Protein AF-A0A9E2J1T8-F1 (afdb_monomer_lite)

Foldseek 3Di:
DPPPPVVLVVLVVVLVVLVVLLVVLVVQLPDPPQDPVNNVVSVVCNVVSVVSNVVSVVVNVVVD

Secondary structure (DSSP, 8-state):
-----HHHHHHHHHHHHHHHHHHHHHHHHT-TT--HHHHHHHHHHHHHHHHHHHHHHHHHHHH-

Structure (mmCIF, N/CA/C/O backbone):
data_AF-A0A9E2J1T8-F1
#
_entry.id   AF-A0A9E2J1T8-F1
#
loop_
_atom_site.group_PDB
_atom_site.id
_atom_site.type_symbol
_atom_site.label_atom_id
_atom_site.label_alt_id
_atom_site.label_comp_id
_atom_site.label_asym_id
_atom_site.label_entity_id
_atom_site.label_seq_id
_atom_site.pdbx_PDB_ins_code
_atom_site.Cartn_x
_atom_site.Cartn_y
_atom_site.Cartn_z
_atom_site.occupancy
_atom_site.B_iso_or_equiv
_atom_site.auth_seq_id
_atom_site.auth_comp_id
_atom_site.auth_asym_id
_atom_site.auth_atom_id
_atom_site.pdbx_PDB_model_num
ATOM 1 N N . MET A 1 1 ? 11.207 5.032 -29.218 1.00 46.41 1 MET A N 1
ATOM 2 C CA . MET A 1 1 ? 10.310 3.939 -28.788 1.00 46.41 1 MET A CA 1
ATOM 3 C C . MET A 1 1 ? 10.570 3.705 -27.313 1.00 46.41 1 MET A C 1
ATOM 5 O O . MET A 1 1 ? 11.627 3.180 -26.999 1.00 46.41 1 MET A O 1
ATOM 9 N N . HIS A 1 2 ? 9.684 4.134 -26.415 1.00 49.81 2 HIS A N 1
ATOM 10 C CA . HIS A 1 2 ? 9.736 3.640 -25.039 1.00 49.81 2 HIS A CA 1
ATOM 11 C C . HIS A 1 2 ? 8.966 2.322 -25.025 1.00 49.81 2 HIS A C 1
ATOM 13 O O . HIS A 1 2 ? 7.740 2.321 -24.963 1.00 49.81 2 HIS A 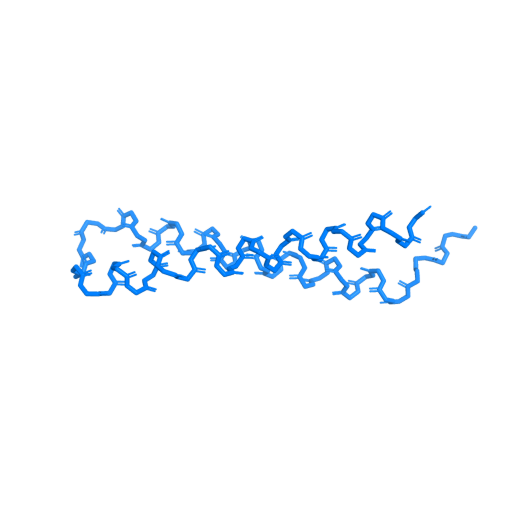O 1
ATOM 19 N N . TYR A 1 3 ? 9.686 1.208 -25.164 1.00 51.28 3 TYR A N 1
ATOM 20 C CA . TYR A 1 3 ? 9.187 -0.056 -24.643 1.00 51.28 3 TYR A CA 1
ATOM 21 C C . TYR A 1 3 ? 9.222 0.110 -23.127 1.00 51.28 3 TYR A C 1
ATOM 23 O O . TYR A 1 3 ? 10.251 -0.132 -22.509 1.00 51.28 3 TYR A O 1
ATOM 31 N N . VAL A 1 4 ? 8.136 0.624 -22.546 1.00 57.38 4 VAL A N 1
ATOM 32 C CA . VAL A 1 4 ? 7.878 0.363 -21.130 1.00 57.38 4 VAL A CA 1
ATOM 33 C C . VAL A 1 4 ? 7.830 -1.150 -21.047 1.00 57.38 4 VAL A C 1
ATOM 35 O O . VAL A 1 4 ? 7.009 -1.784 -21.717 1.00 57.38 4 VAL A O 1
ATOM 38 N N . THR A 1 5 ? 8.791 -1.734 -20.343 1.00 64.75 5 THR A N 1
ATOM 39 C CA . THR A 1 5 ? 8.885 -3.182 -20.211 1.00 64.75 5 THR A CA 1
ATOM 40 C C . THR A 1 5 ? 7.551 -3.636 -19.624 1.00 64.75 5 THR A C 1
ATOM 42 O O . THR A 1 5 ? 7.111 -3.056 -18.638 1.00 64.75 5 THR A O 1
ATOM 45 N N . GLU A 1 6 ? 6.870 -4.643 -20.182 1.00 64.19 6 GLU A N 1
ATOM 46 C CA . GLU A 1 6 ? 5.546 -5.092 -19.689 1.00 64.19 6 GLU A CA 1
ATOM 47 C C . GLU A 1 6 ? 5.546 -5.383 -18.170 1.00 64.19 6 GLU A C 1
ATOM 49 O O . GLU A 1 6 ? 4.523 -5.276 -17.497 1.00 64.19 6 GLU A O 1
ATOM 54 N N . LYS A 1 7 ? 6.733 -5.655 -17.611 1.00 73.44 7 LYS A N 1
ATOM 55 C CA . LYS A 1 7 ? 7.006 -5.764 -16.174 1.00 73.44 7 LYS A CA 1
ATOM 56 C C . LYS A 1 7 ? 6.793 -4.467 -15.383 1.00 73.44 7 LYS A C 1
ATOM 58 O O . LYS A 1 7 ? 6.274 -4.532 -14.275 1.00 73.44 7 LYS A O 1
ATOM 63 N N . GLU A 1 8 ? 7.178 -3.310 -15.910 1.00 78.38 8 GLU A N 1
ATOM 64 C CA . GLU A 1 8 ? 7.023 -2.009 -15.244 1.00 78.38 8 GLU A CA 1
ATOM 65 C C . GLU A 1 8 ? 5.549 -1.617 -15.160 1.00 78.38 8 GLU A C 1
ATOM 67 O O . GLU A 1 8 ? 5.077 -1.273 -14.081 1.00 78.38 8 GLU A O 1
ATOM 72 N N . ALA A 1 9 ? 4.787 -1.809 -16.241 1.00 84.12 9 ALA A N 1
ATOM 73 C CA . ALA A 1 9 ? 3.347 -1.549 -16.255 1.00 84.12 9 ALA A CA 1
ATOM 74 C C . ALA A 1 9 ? 2.574 -2.430 -15.250 1.00 84.12 9 ALA A C 1
ATOM 76 O O . ALA A 1 9 ? 1.587 -1.995 -14.650 1.00 84.12 9 ALA A O 1
ATOM 77 N N . ASP A 1 10 ? 3.009 -3.674 -15.033 1.00 87.12 10 ASP A N 1
ATOM 78 C CA . ASP A 1 10 ? 2.445 -4.553 -14.002 1.00 87.12 10 ASP A CA 1
ATOM 79 C C . ASP A 1 10 ? 2.806 -4.112 -12.576 1.00 87.12 10 ASP A C 1
ATOM 81 O O . ASP A 1 10 ? 1.957 -4.145 -11.675 1.00 87.12 10 ASP A O 1
ATOM 85 N N . ILE A 1 11 ? 4.039 -3.638 -12.370 1.00 89.00 11 ILE A N 1
ATOM 86 C CA . ILE A 1 11 ? 4.478 -3.083 -11.086 1.00 89.00 11 ILE A CA 1
ATOM 87 C C . ILE A 1 11 ? 3.737 -1.774 -10.785 1.00 89.00 11 ILE A C 1
ATOM 89 O O . ILE A 1 11 ? 3.261 -1.607 -9.665 1.00 89.00 11 ILE A O 1
ATOM 93 N N . GLU A 1 12 ? 3.565 -0.884 -11.765 1.00 88.25 12 GLU A N 1
ATOM 94 C CA . GLU A 1 12 ? 2.804 0.365 -11.634 1.00 88.25 12 GLU A CA 1
ATOM 95 C C . GLU A 1 12 ? 1.328 0.105 -11.310 1.00 88.25 12 GLU A C 1
ATOM 97 O O . GLU A 1 12 ? 0.779 0.717 -10.389 1.00 88.25 12 GLU A O 1
ATOM 102 N N . ARG A 1 13 ? 0.688 -0.859 -11.991 1.00 91.50 13 ARG A N 1
ATOM 103 C CA . ARG A 1 13 ? -0.682 -1.292 -11.658 1.00 91.50 13 ARG A CA 1
ATOM 104 C C . ARG A 1 13 ? -0.776 -1.854 -10.244 1.00 91.50 13 ARG A C 1
ATOM 106 O O . ARG A 1 13 ? -1.702 -1.515 -9.505 1.00 91.50 13 ARG A O 1
ATOM 113 N N . SER A 1 14 ? 0.190 -2.680 -9.845 1.00 91.69 14 SER A N 1
ATOM 114 C CA . SER A 1 14 ? 0.263 -3.200 -8.477 1.00 91.69 14 SER A CA 1
ATOM 115 C C . SER A 1 14 ? 0.474 -2.079 -7.457 1.00 91.69 14 SER A C 1
ATOM 117 O O . SER A 1 14 ? -0.123 -2.111 -6.379 1.00 91.69 14 SER A O 1
ATOM 119 N N . LEU A 1 15 ? 1.280 -1.068 -7.781 1.00 92.69 15 LEU A N 1
ATOM 120 C CA . LEU A 1 15 ? 1.510 0.106 -6.941 1.00 92.69 15 LEU A CA 1
ATOM 121 C C . LEU A 1 15 ? 0.234 0.914 -6.735 1.00 92.69 15 LEU A C 1
ATOM 123 O O . LEU A 1 15 ? -0.122 1.193 -5.590 1.00 92.69 15 LEU A O 1
ATOM 127 N N . ASP A 1 16 ? -0.487 1.230 -7.813 1.00 92.38 16 ASP A N 1
ATOM 128 C CA . ASP A 1 16 ? -1.774 1.929 -7.743 1.00 92.38 16 ASP A CA 1
ATOM 129 C C . ASP A 1 16 ? -2.774 1.152 -6.873 1.00 92.38 16 ASP A C 1
ATOM 131 O O . ASP A 1 16 ? -3.390 1.725 -5.969 1.00 92.38 16 ASP A O 1
ATOM 135 N N . GLN A 1 17 ? -2.858 -0.171 -7.044 1.00 94.56 17 GLN A N 1
ATOM 136 C CA . GLN A 1 17 ? -3.722 -1.020 -6.224 1.00 94.56 17 GLN A CA 1
ATOM 137 C C . GLN A 1 17 ? -3.394 -0.912 -4.725 1.00 94.56 17 GLN A C 1
ATOM 139 O O . GLN A 1 17 ? -4.300 -0.722 -3.906 1.00 94.56 17 GLN A O 1
ATOM 144 N N . HIS A 1 18 ? -2.117 -1.015 -4.343 1.00 95.06 18 HIS A N 1
ATOM 145 C CA . HIS A 1 18 ? -1.711 -0.965 -2.934 1.00 95.06 18 HIS A CA 1
ATOM 146 C C . HIS A 1 18 ? -1.832 0.449 -2.344 1.00 95.06 18 HIS A C 1
ATOM 148 O O . HIS A 1 18 ? -2.244 0.601 -1.191 1.00 95.06 18 HIS A O 1
ATOM 154 N N . CYS A 1 19 ? -1.556 1.493 -3.129 1.00 93.88 19 CYS A N 1
ATOM 155 C CA . CYS A 1 19 ? -1.789 2.884 -2.739 1.00 93.88 19 CYS A CA 1
ATOM 156 C C . CYS A 1 19 ? -3.277 3.147 -2.462 1.00 93.88 19 CYS A C 1
ATOM 158 O O . CYS A 1 19 ? -3.620 3.693 -1.407 1.00 93.88 19 CYS A O 1
ATOM 160 N N . ARG A 1 20 ? -4.175 2.673 -3.336 1.00 95.56 20 ARG A N 1
ATOM 161 C CA . ARG A 1 20 ? -5.627 2.747 -3.111 1.00 95.56 20 ARG A CA 1
ATOM 162 C C . ARG A 1 20 ? -6.062 1.944 -1.891 1.00 95.56 20 ARG A C 1
ATOM 164 O O . ARG A 1 20 ? -6.881 2.432 -1.108 1.00 95.56 20 ARG A O 1
ATOM 171 N N . GLU A 1 21 ? -5.515 0.744 -1.681 1.00 95.19 21 GLU A N 1
ATOM 172 C CA . GLU A 1 21 ? -5.799 -0.037 -0.471 1.00 95.19 21 GLU A CA 1
ATOM 173 C C . GLU A 1 21 ? -5.423 0.756 0.789 1.00 95.19 21 GLU A C 1
ATOM 175 O O . GLU A 1 21 ? -6.232 0.861 1.716 1.00 95.19 21 GLU A O 1
ATOM 180 N N . LEU A 1 22 ? -4.245 1.387 0.810 1.00 94.81 22 LEU A N 1
ATOM 181 C CA . LEU A 1 22 ? -3.791 2.200 1.937 1.00 94.81 22 LEU A CA 1
ATOM 182 C C . LEU A 1 22 ? -4.732 3.381 2.218 1.00 94.81 22 LEU A C 1
ATOM 184 O O . LEU A 1 22 ? -5.046 3.662 3.379 1.00 94.81 22 LEU A O 1
ATOM 188 N N . GLU A 1 23 ? -5.208 4.069 1.182 1.00 94.88 23 GLU A N 1
ATOM 189 C CA . GLU A 1 23 ? -6.189 5.146 1.333 1.00 94.88 23 GLU A CA 1
ATOM 190 C C . GLU A 1 23 ? -7.519 4.648 1.903 1.00 94.88 23 GLU A C 1
ATOM 192 O O . GLU A 1 23 ? -8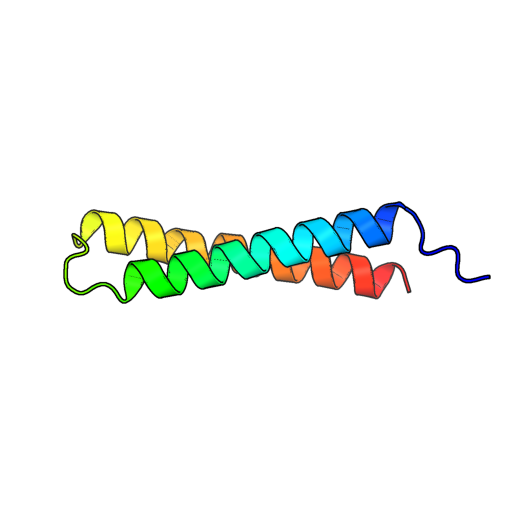.076 5.259 2.822 1.00 94.88 23 GLU A O 1
ATOM 197 N N . VAL A 1 24 ? -8.020 3.515 1.408 1.00 94.38 24 VAL A N 1
ATOM 198 C CA . VAL A 1 24 ? -9.247 2.891 1.915 1.00 94.38 24 VAL A CA 1
ATOM 199 C C . VAL A 1 24 ? -9.084 2.491 3.382 1.00 94.38 24 VAL A C 1
ATOM 201 O O . VAL A 1 24 ? -9.987 2.753 4.182 1.00 94.38 24 VAL A O 1
ATOM 204 N N . LEU A 1 25 ? -7.944 1.908 3.766 1.00 93.31 25 LEU A N 1
ATOM 205 C CA . LEU A 1 25 ? -7.639 1.570 5.160 1.00 93.31 25 LEU A CA 1
ATOM 206 C C . LEU A 1 25 ? -7.655 2.825 6.044 1.00 93.31 25 LEU A C 1
ATOM 208 O O . LEU A 1 25 ? -8.366 2.849 7.052 1.00 93.31 25 LEU A O 1
ATOM 212 N N . LYS A 1 26 ? -6.971 3.901 5.632 1.00 91.62 26 LYS A N 1
ATOM 213 C CA . LYS A 1 26 ? -6.967 5.189 6.351 1.00 91.62 26 LYS A CA 1
ATOM 214 C C . LYS A 1 26 ? -8.376 5.770 6.507 1.00 91.62 26 LYS A C 1
ATOM 216 O O . LYS A 1 26 ? -8.726 6.230 7.593 1.00 91.62 26 LYS A O 1
ATOM 221 N N . LYS A 1 27 ? -9.204 5.723 5.455 1.00 93.25 27 LYS A N 1
ATOM 222 C CA . LYS A 1 27 ? -10.604 6.183 5.502 1.00 93.25 27 LYS A CA 1
ATOM 223 C C . LYS A 1 27 ? -11.451 5.333 6.451 1.00 93.25 27 LYS A C 1
ATOM 225 O O . LYS A 1 27 ? -12.237 5.887 7.214 1.00 93.25 27 LYS A O 1
ATOM 230 N N . LYS A 1 28 ? -11.285 4.005 6.444 1.00 92.38 28 LYS A N 1
ATOM 231 C CA . LYS A 1 28 ? -12.021 3.093 7.336 1.00 92.38 28 LYS A CA 1
ATOM 232 C C . LYS A 1 28 ? -11.684 3.339 8.808 1.00 92.38 28 LYS A C 1
ATOM 234 O O . LYS A 1 28 ? -12.601 3.405 9.614 1.00 92.38 28 LYS A O 1
ATOM 239 N N . ILE A 1 29 ? -10.409 3.535 9.146 1.00 92.06 29 ILE A N 1
ATOM 240 C CA . ILE A 1 29 ? -9.943 3.751 10.532 1.00 92.06 29 ILE A CA 1
ATOM 241 C C . ILE A 1 29 ? -10.420 5.092 11.111 1.00 92.06 29 ILE A C 1
ATOM 243 O O . ILE A 1 29 ? -10.590 5.210 12.324 1.00 92.06 29 ILE A O 1
ATOM 247 N N . LYS A 1 30 ? -10.656 6.092 10.251 1.00 89.25 30 LYS A N 1
ATOM 248 C CA . LYS A 1 30 ? -11.226 7.394 10.630 1.00 89.25 30 LYS A CA 1
ATOM 249 C C . LYS A 1 30 ? -12.733 7.352 10.911 1.00 89.25 30 LYS A C 1
ATOM 251 O O . LYS A 1 30 ? -13.268 8.353 11.376 1.00 89.25 30 LYS A O 1
ATOM 256 N N . ARG A 1 31 ? -13.431 6.243 10.626 1.00 91.00 31 ARG A N 1
ATOM 257 C CA . ARG A 1 31 ? -14.867 6.137 10.916 1.00 91.00 31 ARG A CA 1
ATOM 258 C C . ARG A 1 31 ? -15.087 6.078 12.435 1.00 91.00 31 ARG A C 1
ATOM 260 O O . ARG A 1 31 ? -14.506 5.197 13.069 1.00 91.00 31 ARG A O 1
ATOM 267 N N . PRO A 1 32 ? -15.917 6.968 13.007 1.00 81.38 32 PRO A N 1
ATOM 268 C CA . PRO A 1 32 ? -16.168 7.003 14.450 1.00 81.38 32 PRO A CA 1
ATOM 269 C C . PRO A 1 32 ? -16.870 5.731 14.956 1.00 81.38 32 PRO A C 1
ATOM 271 O O . PRO A 1 32 ? -16.560 5.267 16.045 1.00 81.38 32 PRO A O 1
ATOM 274 N N . ASP A 1 33 ? -17.706 5.104 14.123 1.00 90.38 33 ASP A N 1
ATOM 275 C CA . ASP A 1 33 ? -18.441 3.859 14.412 1.00 90.38 33 ASP A CA 1
ATOM 276 C C . ASP A 1 33 ? -17.621 2.562 14.271 1.00 90.38 33 ASP A C 1
ATOM 278 O O . ASP A 1 33 ? -18.167 1.457 14.263 1.00 90.38 33 ASP A O 1
ATOM 282 N N . LEU A 1 34 ? -16.301 2.647 14.090 1.00 89.50 34 LEU A N 1
ATOM 283 C CA . LEU A 1 34 ? -15.483 1.454 13.892 1.00 89.50 34 LEU A CA 1
ATOM 284 C C . LEU A 1 34 ? -15.152 0.783 15.241 1.00 89.50 34 LEU A C 1
ATOM 286 O O . LEU A 1 34 ? -14.446 1.387 16.052 1.00 89.50 34 LEU A O 1
ATOM 290 N N . PRO A 1 35 ? -15.549 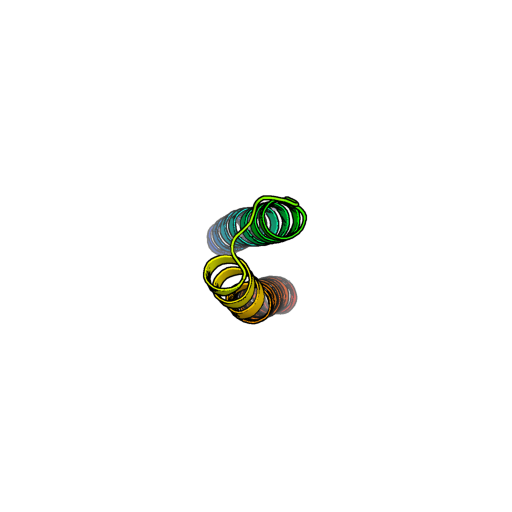-0.488 15.463 1.00 93.62 35 PRO A N 1
ATOM 291 C CA . PRO A 1 35 ? -15.215 -1.210 16.686 1.00 93.62 35 PRO A CA 1
ATOM 292 C C . PRO A 1 35 ? -13.697 -1.285 16.911 1.00 93.62 35 PRO A C 1
ATOM 294 O O . PRO A 1 35 ? -12.957 -1.465 15.936 1.00 93.62 35 PRO A O 1
ATOM 297 N N . PRO A 1 36 ? -13.218 -1.227 18.168 1.00 89.50 36 PRO A N 1
ATOM 298 C CA . PRO A 1 36 ? -11.790 -1.201 18.484 1.00 89.50 36 PRO A CA 1
ATOM 299 C C . PRO A 1 36 ? -11.034 -2.422 17.944 1.00 89.50 36 PRO A C 1
ATOM 301 O O . PRO A 1 36 ? -9.955 -2.254 17.387 1.00 89.50 36 PRO A O 1
ATOM 304 N N . ASP A 1 37 ? -11.619 -3.624 17.990 1.00 93.12 37 ASP A N 1
ATOM 305 C CA . ASP A 1 37 ? -11.014 -4.834 17.407 1.00 93.12 37 ASP A CA 1
ATOM 306 C C . ASP A 1 37 ? -10.787 -4.697 15.889 1.00 93.12 37 ASP A C 1
ATOM 308 O O . ASP A 1 37 ? -9.680 -4.888 15.375 1.00 93.12 37 ASP A O 1
ATOM 312 N N . LYS A 1 38 ? -11.822 -4.251 15.163 1.00 92.06 38 LYS A N 1
ATOM 313 C CA . LYS A 1 38 ? -11.733 -3.995 13.719 1.00 92.06 38 LYS A CA 1
ATOM 314 C C . LYS A 1 38 ? -10.740 -2.873 13.420 1.00 92.06 38 LYS A C 1
ATOM 316 O O . LYS A 1 38 ? -10.007 -2.960 12.438 1.00 92.06 38 LYS A O 1
ATOM 321 N N . LYS A 1 39 ? -10.685 -1.836 14.258 1.00 91.81 39 LYS A N 1
ATOM 322 C CA . LYS A 1 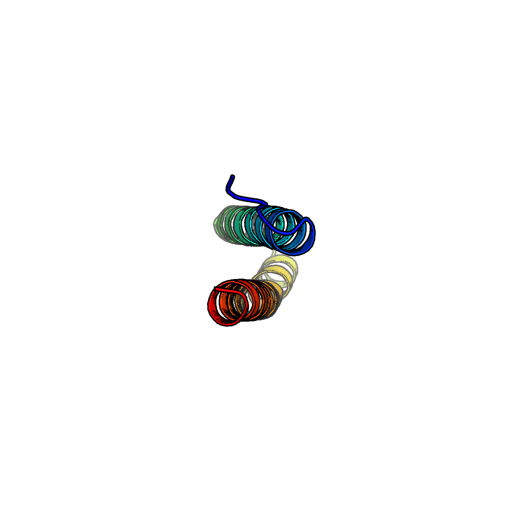39 ? -9.731 -0.728 14.141 1.00 91.81 39 LYS A CA 1
ATOM 323 C C . LYS A 1 39 ? -8.295 -1.210 14.282 1.00 91.81 39 LYS A C 1
ATOM 325 O O . LYS A 1 39 ? -7.493 -0.934 13.395 1.00 91.81 39 LYS A O 1
ATOM 330 N N . THR A 1 40 ? -7.995 -1.993 15.312 1.00 93.12 40 THR A N 1
ATOM 331 C CA . THR A 1 40 ? -6.671 -2.589 15.527 1.00 93.12 40 THR A CA 1
ATOM 332 C C . THR A 1 40 ? -6.260 -3.480 14.356 1.00 93.12 40 THR A C 1
ATOM 334 O O . THR A 1 40 ? -5.157 -3.324 13.835 1.00 93.12 40 THR A O 1
ATOM 337 N N . ARG A 1 41 ? -7.165 -4.335 13.854 1.00 92.88 41 ARG A N 1
ATOM 338 C CA . ARG A 1 41 ? -6.917 -5.175 12.664 1.00 92.88 41 ARG A CA 1
ATOM 339 C C . ARG A 1 41 ? -6.654 -4.373 11.389 1.00 92.88 41 ARG A C 1
ATOM 341 O O . ARG A 1 41 ? -5.891 -4.802 10.532 1.00 92.88 41 ARG A O 1
ATOM 348 N N . LEU A 1 42 ? -7.309 -3.228 11.211 1.00 92.88 42 LEU A N 1
ATOM 349 C CA . LEU A 1 42 ? -7.076 -2.370 10.046 1.00 92.88 42 LEU A CA 1
ATOM 350 C C . LEU A 1 42 ? -5.769 -1.582 10.180 1.00 92.88 42 LEU A C 1
ATOM 352 O O . LEU A 1 42 ? -5.057 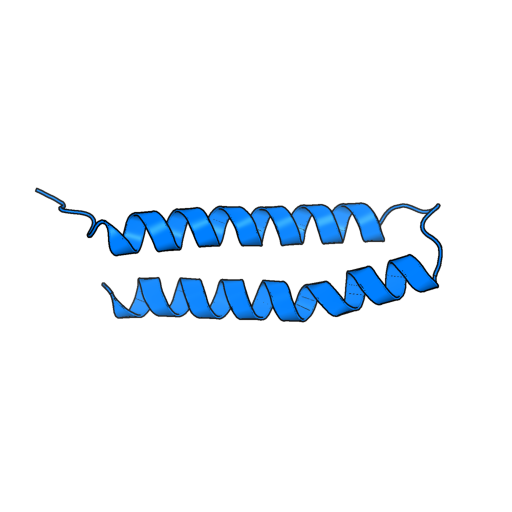-1.420 9.192 1.00 92.88 42 LEU A O 1
ATOM 356 N N . ILE A 1 43 ? -5.430 -1.135 11.392 1.00 92.62 43 ILE A N 1
ATOM 357 C CA . ILE A 1 43 ? -4.161 -0.460 11.684 1.00 92.62 43 ILE A CA 1
ATOM 358 C C . ILE A 1 43 ? -2.982 -1.412 11.460 1.00 92.62 43 ILE A C 1
ATOM 360 O O . ILE A 1 43 ? -2.003 -1.002 10.843 1.00 92.62 43 ILE A O 1
ATOM 364 N N . SER A 1 44 ? -3.082 -2.682 11.866 1.00 94.06 44 SER A N 1
ATOM 365 C CA . SER A 1 44 ? -2.006 -3.666 11.664 1.00 94.06 44 SER A CA 1
ATOM 366 C C . SER A 1 44 ? -1.737 -3.987 10.189 1.00 94.06 44 SER A C 1
ATOM 368 O O . SER A 1 44 ? -0.629 -4.386 9.842 1.00 94.06 44 SER A O 1
ATOM 370 N N . ARG A 1 45 ? -2.707 -3.754 9.296 1.00 93.69 45 ARG A N 1
ATOM 371 C CA . ARG A 1 45 ? -2.538 -3.921 7.842 1.00 93.69 45 ARG A CA 1
ATOM 372 C C . ARG A 1 45 ? -1.806 -2.761 7.167 1.00 93.69 45 ARG A C 1
ATOM 374 O O . ARG A 1 45 ? -1.185 -2.969 6.131 1.00 93.69 45 ARG A O 1
ATOM 381 N N . ILE A 1 46 ? -1.849 -1.554 7.734 1.00 93.62 46 ILE A N 1
ATOM 382 C CA . ILE A 1 46 ? -1.166 -0.373 7.179 1.00 93.62 46 ILE A CA 1
ATOM 383 C C . ILE A 1 46 ? 0.339 -0.595 6.955 1.00 93.62 46 ILE A C 1
ATOM 385 O O . ILE A 1 46 ? 0.793 -0.297 5.849 1.00 93.62 46 ILE A O 1
ATOM 389 N N . PRO A 1 47 ? 1.132 -1.061 7.944 1.00 93.88 47 PRO A N 1
ATOM 390 C CA . PRO A 1 47 ? 2.569 -1.242 7.748 1.00 93.88 47 PRO A CA 1
ATOM 391 C C . PRO A 1 47 ? 2.872 -2.270 6.656 1.00 93.88 47 PRO A C 1
ATOM 393 O O . PRO A 1 47 ? 3.746 -2.017 5.838 1.00 93.88 47 PRO A O 1
ATOM 396 N N . VAL A 1 48 ? 2.086 -3.348 6.566 1.00 94.31 48 VAL A N 1
ATOM 397 C CA . VAL A 1 48 ? 2.230 -4.378 5.522 1.00 94.31 48 VAL A CA 1
ATOM 398 C C . VAL A 1 48 ? 2.005 -3.791 4.127 1.00 94.31 48 VAL A C 1
ATOM 400 O O . VAL A 1 48 ? 2.791 -4.017 3.214 1.00 94.31 48 VAL A O 1
ATOM 403 N N . VAL A 1 49 ? 0.946 -2.996 3.948 1.00 94.56 49 VAL A N 1
ATOM 404 C CA . VAL A 1 49 ? 0.664 -2.352 2.655 1.00 94.56 49 VAL A CA 1
ATOM 405 C C . VAL A 1 49 ? 1.742 -1.322 2.308 1.00 94.56 49 VAL A C 1
ATOM 407 O O . VAL A 1 49 ? 2.168 -1.252 1.158 1.00 94.56 49 VAL A O 1
ATOM 410 N N . ARG A 1 50 ? 2.226 -0.549 3.291 1.00 94.38 50 ARG A N 1
ATOM 411 C CA . ARG A 1 50 ? 3.336 0.397 3.087 1.00 94.38 50 ARG A CA 1
ATOM 412 C C . ARG A 1 50 ? 4.625 -0.309 2.679 1.00 94.38 50 ARG A C 1
ATOM 414 O O . ARG A 1 50 ? 5.296 0.184 1.785 1.00 94.38 50 ARG A O 1
ATOM 421 N N . GLU A 1 51 ? 4.953 -1.434 3.303 1.00 95.56 51 GLU A N 1
ATOM 422 C CA . GLU A 1 51 ? 6.129 -2.231 2.950 1.00 95.56 51 GLU A CA 1
ATOM 423 C C . GLU A 1 51 ? 6.052 -2.722 1.501 1.00 95.56 51 GLU A C 1
ATOM 425 O O . GLU A 1 51 ? 6.999 -2.527 0.744 1.00 95.56 51 GLU A O 1
ATOM 430 N N . LYS A 1 52 ? 4.893 -3.244 1.074 1.00 94.19 52 LYS A N 1
ATOM 431 C CA . LYS A 1 52 ? 4.672 -3.643 -0.324 1.00 94.19 52 LYS A CA 1
ATOM 432 C C . LYS A 1 52 ? 4.818 -2.481 -1.306 1.00 94.19 52 LYS A C 1
ATOM 434 O O . LYS A 1 52 ? 5.447 -2.650 -2.344 1.00 94.19 52 LYS A O 1
ATOM 439 N N . ILE A 1 53 ? 4.271 -1.305 -0.983 1.00 94.50 53 ILE A N 1
ATOM 440 C CA . ILE A 1 53 ? 4.444 -0.088 -1.797 1.00 94.50 53 ILE A CA 1
ATOM 441 C C . ILE A 1 5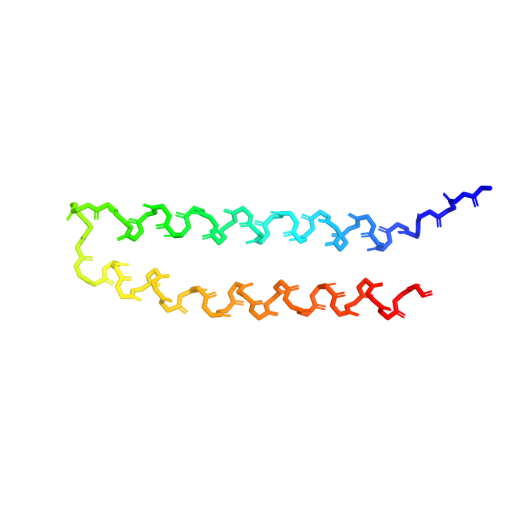3 ? 5.931 0.245 -1.928 1.00 94.50 53 ILE A C 1
ATOM 443 O O . ILE A 1 53 ? 6.406 0.445 -3.040 1.00 94.50 53 ILE A O 1
ATOM 447 N N . THR A 1 54 ? 6.675 0.256 -0.818 1.00 94.62 54 THR A N 1
ATOM 448 C CA . THR A 1 54 ? 8.120 0.517 -0.835 1.00 94.62 54 THR A CA 1
ATOM 449 C C . THR A 1 54 ? 8.856 -0.493 -1.711 1.00 94.62 54 THR A C 1
ATOM 451 O O . THR A 1 54 ? 9.649 -0.083 -2.548 1.00 94.62 54 THR A O 1
ATOM 454 N N . GLN A 1 55 ? 8.561 -1.790 -1.582 1.00 93.00 55 GLN A N 1
ATOM 455 C CA . GLN A 1 55 ? 9.178 -2.836 -2.404 1.00 93.00 55 GLN A CA 1
ATOM 456 C C . GLN A 1 55 ? 8.892 -2.649 -3.897 1.00 93.00 55 GLN A C 1
ATOM 458 O O . GLN A 1 55 ? 9.802 -2.748 -4.715 1.00 93.00 55 GLN A O 1
ATOM 463 N N . LEU A 1 56 ? 7.643 -2.362 -4.268 1.00 91.56 56 LEU A N 1
ATOM 464 C CA . LEU A 1 56 ? 7.269 -2.118 -5.662 1.00 91.56 56 LEU A CA 1
ATOM 465 C C . LEU A 1 56 ? 7.934 -0.845 -6.211 1.00 91.56 56 LEU A C 1
ATOM 467 O O . LEU A 1 56 ? 8.436 -0.862 -7.331 1.00 91.56 56 LEU A O 1
ATOM 471 N N . CYS A 1 57 ? 8.022 0.224 -5.415 1.00 90.50 57 CYS A N 1
ATOM 472 C CA . CYS A 1 57 ? 8.772 1.427 -5.787 1.00 90.50 57 CYS A CA 1
ATOM 473 C C . CYS A 1 57 ? 10.264 1.132 -5.980 1.00 90.50 57 CYS A C 1
ATOM 475 O O . CYS A 1 57 ? 10.853 1.608 -6.944 1.00 90.50 57 CYS A O 1
ATOM 477 N N . SER A 1 58 ? 10.874 0.334 -5.098 1.00 91.12 58 SER A N 1
ATOM 478 C CA . SER A 1 58 ? 12.270 -0.088 -5.244 1.00 91.12 58 SER A CA 1
ATOM 479 C C . SER A 1 58 ? 12.487 -0.919 -6.509 1.00 91.12 58 SER A C 1
ATOM 481 O O . SER A 1 58 ? 13.511 -0.749 -7.161 1.00 91.12 58 SER A O 1
ATOM 483 N N . HIS A 1 59 ? 11.530 -1.770 -6.895 1.00 88.44 59 HIS A N 1
ATOM 484 C CA . HIS A 1 59 ? 11.604 -2.505 -8.160 1.00 88.44 59 HIS A CA 1
ATOM 485 C C . HIS A 1 59 ? 11.567 -1.579 -9.378 1.00 88.44 59 HIS A C 1
ATOM 487 O O . HIS A 1 59 ? 12.363 -1.780 -10.288 1.00 88.44 59 HIS A O 1
ATOM 493 N N . LEU A 1 60 ? 10.698 -0.560 -9.389 1.00 84.19 60 LEU A N 1
ATOM 494 C CA . LEU A 1 60 ? 10.689 0.443 -10.463 1.00 84.19 60 LEU A CA 1
ATOM 495 C C . LEU A 1 60 ? 12.000 1.229 -10.504 1.00 84.19 60 LEU A C 1
ATOM 497 O O . LEU A 1 60 ? 12.561 1.437 -11.570 1.00 84.19 60 LEU A O 1
ATOM 501 N N . GLN A 1 61 ? 12.517 1.621 -9.338 1.00 85.19 61 GLN A N 1
ATOM 502 C CA . GLN A 1 61 ? 13.772 2.360 -9.247 1.00 85.19 61 GLN A CA 1
ATOM 503 C C . GLN A 1 61 ? 14.979 1.542 -9.728 1.00 85.19 61 GLN A C 1
ATOM 505 O O . GLN A 1 61 ? 15.916 2.121 -10.259 1.00 85.19 61 GLN A O 1
ATOM 510 N N . ALA A 1 62 ? 14.972 0.222 -9.527 1.00 84.12 62 ALA A N 1
ATOM 511 C CA . ALA A 1 62 ? 16.037 -0.677 -9.974 1.00 84.12 62 ALA A CA 1
ATOM 512 C C . ALA A 1 62 ? 15.909 -1.110 -11.448 1.00 84.12 62 ALA A C 1
ATOM 514 O O . ALA A 1 62 ? 16.860 -1.668 -11.991 1.00 84.12 62 ALA A O 1
ATOM 515 N N . ALA A 1 63 ? 14.736 -0.926 -12.063 1.00 74.06 63 ALA A N 1
ATOM 516 C CA . ALA A 1 63 ? 14.480 -1.262 -13.464 1.00 74.06 63 ALA A CA 1
ATOM 517 C C . ALA A 1 63 ? 14.816 -0.118 -14.443 1.00 74.06 63 ALA A C 1
ATOM 519 O O . ALA A 1 63 ? 14.930 -0.388 -15.640 1.00 74.06 63 ALA A O 1
ATOM 520 N N . GLY A 1 64 ? 14.973 1.116 -13.944 1.00 58.03 64 GLY A N 1
ATOM 521 C CA . GLY A 1 64 ? 15.447 2.292 -14.692 1.00 58.03 64 GLY A CA 1
ATOM 522 C C . GLY A 1 64 ? 16.946 2.534 -14.558 1.00 58.03 64 GLY A C 1
ATOM 523 O O . GLY A 1 64 ? 17.473 3.276 -15.417 1.00 58.03 64 GLY A O 1
#

pLDDT: mean 87.09, std 12.03, range [46.41, 95.56]

Radius of gyration: 15.2 Å; chains: 1; bounding box: 34×13×47 Å

Sequence (64 aa):
MHYVTEKEADIERSLDQHCRELEVLKKKIKRPDLPPDKKTRLISRIPVVREKITQLCSHLQAAG